Protein AF-A0AAU1KE77-F1 (afdb_monomer_lite)

Secondary structure (DSSP, 8-state):
----PPPPHHHHHTPPPP--SSTT-B-TTSPBP--SSBSHHHHHHHHHHH-B-TTSSB----HHHHHHHHHHTBB-TTS-BS-S------SS---

pLDDT: mean 91.63, std 9.96, range [49.06, 98.69]

Structure (mmCIF, N/CA/C/O backbone):
data_AF-A0AAU1KE77-F1
#
_entry.id   AF-A0AAU1KE77-F1
#
loop_
_atom_site.group_PDB
_atom_site.id
_atom_site.type_symbol
_atom_site.label_atom_id
_atom_site.label_alt_id
_atom_site.label_comp_id
_atom_site.label_asym_id
_atom_site.label_entity_id
_atom_site.label_seq_id
_atom_site.pdbx_PDB_ins_code
_atom_site.Cartn_x
_atom_site.Cartn_y
_atom_site.Cartn_z
_atom_site.occupancy
_atom_site.B_iso_or_equiv
_atom_site.auth_seq_id
_atom_site.auth_comp_id
_atom_site.auth_asym_id
_atom_site.auth_atom_id
_atom_site.pdbx_PDB_model_num
ATOM 1 N N . MET A 1 1 ? -11.670 32.050 28.761 1.00 49.06 1 MET A N 1
ATOM 2 C CA . MET A 1 1 ? -11.111 30.979 27.913 1.00 49.06 1 MET A CA 1
ATOM 3 C C . MET A 1 1 ? -9.878 30.472 28.637 1.00 49.06 1 MET A C 1
ATOM 5 O O . MET A 1 1 ? -8.912 31.219 28.726 1.00 49.06 1 MET A O 1
ATOM 9 N N . SER A 1 2 ? -9.961 29.319 29.301 1.00 51.25 2 SER A N 1
ATOM 10 C CA . SER A 1 2 ? -8.815 28.777 30.043 1.00 51.25 2 SER A CA 1
ATOM 11 C C . SER A 1 2 ? -7.700 28.416 29.057 1.00 51.25 2 SER A C 1
ATOM 13 O O . SER A 1 2 ? -8.017 27.866 27.999 1.00 51.25 2 SER A O 1
ATOM 15 N N . PRO A 1 3 ? -6.428 28.740 29.343 1.00 63.66 3 PRO A N 1
ATOM 16 C CA . PRO A 1 3 ? -5.330 28.341 28.477 1.00 63.66 3 PRO A CA 1
ATOM 17 C C . PRO A 1 3 ? -5.260 26.812 28.437 1.00 63.66 3 PRO A C 1
ATOM 19 O O . PRO A 1 3 ? -5.345 26.152 29.473 1.00 63.66 3 PRO A O 1
ATOM 22 N N . ILE A 1 4 ? -5.144 26.256 27.232 1.00 68.69 4 ILE A N 1
ATOM 23 C CA . ILE A 1 4 ? -4.842 24.837 27.042 1.00 68.69 4 ILE A CA 1
ATOM 24 C C . ILE A 1 4 ? -3.463 24.618 27.666 1.00 68.69 4 ILE A C 1
ATOM 26 O O . ILE A 1 4 ? -2.487 25.222 27.219 1.00 68.69 4 ILE A O 1
ATOM 30 N N . SER A 1 5 ? -3.395 23.824 28.736 1.00 79.50 5 SER A N 1
ATOM 31 C CA . SER A 1 5 ? -2.117 23.446 29.338 1.00 79.50 5 SER A CA 1
ATOM 32 C C . SER A 1 5 ? -1.303 22.681 28.299 1.00 79.50 5 SER A C 1
ATOM 34 O O . SER A 1 5 ? -1.829 21.775 27.652 1.00 79.50 5 SER A O 1
ATOM 36 N N . ALA A 1 6 ? -0.042 23.066 28.106 1.00 84.88 6 ALA A N 1
ATOM 37 C CA . ALA A 1 6 ? 0.858 22.327 27.231 1.00 84.88 6 ALA A CA 1
ATOM 38 C C . ALA A 1 6 ? 1.094 20.920 27.804 1.00 84.88 6 ALA A C 1
ATOM 40 O O . ALA A 1 6 ? 1.217 20.771 29.021 1.00 84.88 6 ALA A O 1
ATOM 41 N N . LEU A 1 7 ? 1.146 19.917 26.924 1.00 89.56 7 LEU A N 1
ATOM 42 C CA . LEU A 1 7 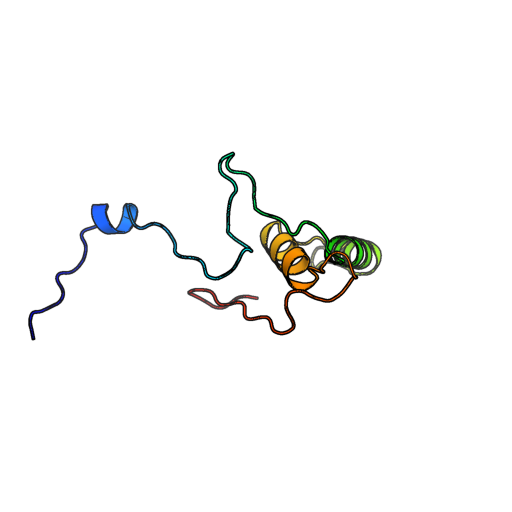? 1.513 18.548 27.286 1.00 89.56 7 LEU A CA 1
ATOM 43 C C . LEU A 1 7 ? 2.974 18.506 27.761 1.00 89.56 7 LEU A C 1
ATOM 45 O O . LEU A 1 7 ? 3.829 19.228 27.241 1.00 89.56 7 LEU A O 1
ATOM 49 N N . THR A 1 8 ? 3.256 17.648 28.733 1.00 93.38 8 THR A N 1
ATOM 50 C CA . THR A 1 8 ? 4.610 17.288 29.170 1.00 93.38 8 THR A CA 1
ATOM 51 C C . THR A 1 8 ? 5.303 16.392 28.135 1.00 93.38 8 THR A C 1
ATOM 53 O O . THR A 1 8 ? 4.660 15.833 27.248 1.00 93.38 8 THR A O 1
ATOM 56 N N . ALA A 1 9 ? 6.628 16.236 28.232 1.00 90.56 9 ALA A N 1
ATOM 57 C CA . ALA A 1 9 ? 7.383 15.367 27.321 1.00 90.56 9 ALA A CA 1
ATOM 58 C C . ALA A 1 9 ? 6.929 13.897 27.406 1.00 90.56 9 ALA A C 1
ATOM 60 O O . ALA A 1 9 ? 6.746 13.254 26.380 1.00 90.56 9 ALA A O 1
ATOM 61 N N . GLU A 1 10 ? 6.665 13.407 28.620 1.00 93.00 10 GLU A N 1
ATOM 62 C CA . GLU A 1 10 ? 6.165 12.048 28.858 1.00 93.00 10 GLU A CA 1
ATOM 63 C C . GLU A 1 10 ? 4.780 11.835 28.231 1.00 93.00 10 GLU A C 1
ATOM 65 O O . GLU A 1 10 ? 4.525 10.796 27.626 1.00 93.00 10 GLU A O 1
ATOM 70 N N . GLU A 1 11 ? 3.896 12.835 28.313 1.00 93.44 11 GLU A N 1
ATOM 71 C CA . GLU A 1 11 ? 2.584 12.784 27.660 1.00 93.44 11 GLU A CA 1
ATOM 72 C C . GLU A 1 11 ? 2.694 12.808 26.133 1.00 93.44 11 GLU A C 1
ATOM 74 O O . GLU A 1 11 ? 1.909 12.138 25.471 1.00 93.44 11 GLU A O 1
ATOM 79 N N . ILE A 1 12 ? 3.657 13.551 25.573 1.00 89.12 12 ILE A N 1
ATOM 80 C CA . ILE A 1 12 ? 3.922 13.582 24.126 1.00 89.12 12 ILE A CA 1
ATOM 81 C C . ILE A 1 12 ? 4.438 12.225 23.641 1.00 89.12 12 ILE A C 1
ATOM 83 O O . ILE A 1 12 ? 3.956 11.726 22.625 1.00 89.12 12 ILE A O 1
ATOM 87 N N . ASP A 1 13 ? 5.380 11.620 24.363 1.00 89.69 13 ASP A N 1
ATOM 88 C CA . ASP A 1 13 ? 5.960 10.322 24.003 1.00 89.69 13 ASP A CA 1
ATOM 89 C C . ASP A 1 13 ? 4.939 9.177 24.109 1.00 89.69 13 ASP A C 1
ATOM 91 O O . ASP A 1 13 ? 5.046 8.180 23.396 1.00 89.69 13 ASP A O 1
ATOM 95 N N . ALA A 1 14 ? 3.921 9.334 24.960 1.00 92.25 14 ALA A N 1
ATOM 96 C CA . ALA A 1 14 ? 2.812 8.395 25.098 1.00 92.25 14 ALA A CA 1
ATOM 97 C C . ALA A 1 14 ? 1.695 8.578 24.048 1.00 92.25 14 ALA A C 1
ATOM 99 O O . ALA A 1 14 ? 0.713 7.831 24.070 1.00 92.25 14 ALA A O 1
ATOM 100 N N . LEU A 1 15 ? 1.789 9.566 23.146 1.00 89.50 15 LEU A N 1
ATOM 101 C CA . LEU A 1 15 ? 0.768 9.781 22.120 1.00 89.50 15 LEU A CA 1
ATOM 102 C C . LEU A 1 15 ? 0.783 8.661 21.080 1.00 89.50 15 LEU A C 1
ATOM 104 O O . LEU A 1 15 ? 1.734 8.491 20.318 1.00 89.50 15 LEU A O 1
ATOM 108 N N . GLU A 1 16 ? -0.346 7.969 20.970 1.00 86.56 16 GLU A N 1
ATOM 109 C CA . GLU A 1 16 ? -0.567 7.009 19.898 1.00 86.56 16 GLU A CA 1
ATOM 110 C C . GLU A 1 16 ? -0.932 7.731 18.591 1.00 86.56 16 GLU A C 1
ATOM 112 O O . GLU A 1 16 ? -1.831 8.586 18.574 1.00 86.56 16 GLU A O 1
ATOM 117 N N . PRO A 1 17 ? -0.280 7.402 17.462 1.00 83.38 17 PRO A N 1
ATOM 118 C CA . PRO A 1 17 ? -0.647 7.974 16.180 1.00 83.38 17 PRO A CA 1
ATOM 119 C C . PRO A 1 17 ? -2.091 7.616 15.813 1.00 83.38 17 PRO A C 1
ATOM 121 O O . PRO A 1 17 ? -2.498 6.455 15.846 1.00 83.38 17 PRO A O 1
ATOM 124 N N . SER A 1 18 ? -2.862 8.617 15.390 1.00 84.75 18 SER A N 1
ATOM 125 C CA . SER A 1 18 ? -4.175 8.381 14.794 1.00 84.75 18 SER A CA 1
ATOM 126 C C . SER A 1 18 ? -4.045 8.201 13.284 1.00 84.75 18 SER A C 1
ATOM 128 O O . SER A 1 18 ? -3.298 8.913 12.608 1.00 84.75 18 SER A O 1
ATOM 130 N N . PHE A 1 19 ? -4.790 7.242 12.741 1.00 85.81 19 PHE A N 1
ATOM 131 C CA . PHE A 1 19 ? -4.818 6.960 11.311 1.00 85.81 19 PHE A CA 1
ATOM 132 C C . PHE A 1 19 ? -6.259 6.970 10.813 1.00 85.81 19 PHE A C 1
ATOM 134 O O . PHE A 1 19 ? -7.164 6.474 11.484 1.00 85.81 19 PHE A O 1
ATOM 141 N N . LEU A 1 20 ? -6.466 7.500 9.609 1.00 88.19 20 LEU A N 1
ATOM 142 C CA . LEU A 1 20 ? -7.740 7.416 8.907 1.00 88.19 20 LEU A CA 1
ATOM 143 C C . LEU A 1 20 ? -7.620 6.395 7.776 1.00 88.19 20 LEU A C 1
ATOM 145 O O . LEU A 1 20 ? -6.726 6.485 6.934 1.00 88.19 20 LEU A O 1
ATOM 149 N N . GLY A 1 21 ? -8.542 5.435 7.756 1.00 90.81 21 GLY A N 1
ATOM 150 C CA . GLY A 1 21 ? -8.549 4.352 6.778 1.00 90.81 21 GLY A CA 1
ATOM 151 C C . GLY A 1 21 ? -7.637 3.172 7.143 1.00 90.81 21 GLY A C 1
ATOM 152 O O . GLY A 1 21 ? -7.010 3.158 8.205 1.00 90.81 21 GLY A O 1
ATOM 153 N N . PRO A 1 22 ? -7.594 2.147 6.279 1.00 93.44 22 PRO A N 1
ATOM 154 C CA . PRO A 1 22 ? -7.054 0.837 6.641 1.00 93.44 22 PRO A CA 1
ATOM 155 C C . PRO A 1 22 ? -5.545 0.664 6.389 1.00 93.44 22 PRO A C 1
ATOM 157 O O . PRO A 1 22 ? -4.940 -0.275 6.893 1.00 93.44 22 PRO A O 1
ATOM 160 N N . THR A 1 23 ? -4.901 1.581 5.662 1.00 94.06 23 THR A N 1
ATOM 161 C CA . THR A 1 23 ? -3.498 1.471 5.204 1.00 94.06 23 THR A CA 1
ATOM 162 C C . THR A 1 23 ? -2.462 1.275 6.318 1.00 94.06 23 THR A C 1
ATOM 164 O O . THR A 1 23 ? -1.417 0.651 6.097 1.00 94.06 23 THR A O 1
ATOM 167 N N . TRP A 1 24 ? -2.736 1.815 7.509 1.00 92.75 24 TRP A N 1
ATOM 168 C CA . TRP A 1 24 ? -1.885 1.691 8.699 1.00 92.75 24 TRP A CA 1
ATOM 169 C C . TRP A 1 24 ? -2.561 0.920 9.835 1.00 92.75 24 TRP A C 1
ATOM 171 O O . TRP A 1 24 ? -2.058 0.909 10.955 1.00 92.75 24 TRP A O 1
ATOM 181 N N . GLN A 1 25 ? -3.687 0.258 9.566 1.00 93.31 25 GLN A N 1
ATOM 182 C CA . GLN A 1 25 ? -4.295 -0.614 10.560 1.00 93.31 25 GLN A CA 1
ATOM 183 C C . GLN A 1 25 ? -3.497 -1.910 10.671 1.00 93.31 25 GLN A C 1
ATOM 185 O O . GLN A 1 25 ? -2.991 -2.446 9.679 1.00 93.31 25 GLN A O 1
ATOM 190 N N . LYS A 1 26 ? -3.384 -2.407 11.899 1.00 93.06 26 LYS A N 1
ATOM 191 C CA . LYS A 1 26 ? -2.775 -3.697 12.204 1.00 93.06 26 LYS A CA 1
ATOM 192 C C . LYS A 1 26 ? -3.825 -4.648 12.756 1.00 93.06 26 LYS A C 1
ATOM 194 O O . LYS A 1 26 ? -4.745 -4.219 13.448 1.00 93.06 26 LYS A O 1
ATOM 199 N N . ALA A 1 27 ? -3.671 -5.927 12.449 1.00 93.00 27 ALA A N 1
ATOM 200 C CA . ALA A 1 27 ? -4.427 -6.994 13.077 1.00 93.00 27 ALA A CA 1
ATOM 201 C C . ALA A 1 27 ? -3.933 -7.233 14.524 1.00 93.00 27 ALA A C 1
ATOM 203 O O . ALA A 1 27 ? -2.849 -6.761 14.889 1.00 93.00 27 ALA A O 1
ATOM 204 N N . PRO A 1 28 ? -4.697 -7.966 15.360 1.00 94.31 28 PRO A N 1
ATOM 205 C CA . PRO A 1 28 ? -4.320 -8.248 16.751 1.00 94.31 28 PRO A CA 1
ATOM 206 C C . PRO A 1 28 ? -2.972 -8.965 16.915 1.00 94.31 28 PRO A C 1
ATOM 208 O O . PRO A 1 28 ? -2.344 -8.862 17.963 1.00 94.31 28 PRO A O 1
ATOM 211 N N . ASP A 1 29 ? -2.516 -9.670 15.880 1.00 95.75 29 ASP A N 1
ATOM 212 C CA . ASP A 1 29 ? -1.218 -10.352 15.832 1.00 95.75 29 ASP A CA 1
ATOM 213 C C . ASP A 1 29 ? -0.046 -9.423 15.449 1.00 95.75 29 ASP A C 1
ATOM 215 O O . ASP A 1 29 ? 1.100 -9.859 15.350 1.00 95.75 29 ASP A O 1
ATOM 219 N N . GLY A 1 30 ? -0.319 -8.135 15.221 1.00 93.38 30 GLY A N 1
ATOM 220 C CA . GLY A 1 30 ? 0.664 -7.130 14.825 1.00 93.38 30 GLY A CA 1
ATOM 221 C C . GLY A 1 30 ? 0.976 -7.092 13.326 1.00 93.38 30 GLY A C 1
ATOM 222 O O . GLY A 1 30 ? 1.744 -6.220 12.899 1.00 93.38 30 GLY A O 1
ATOM 223 N N . SER A 1 31 ? 0.386 -7.978 12.517 1.00 94.81 31 SER A N 1
ATOM 224 C CA . SER A 1 31 ? 0.485 -7.921 11.057 1.00 94.81 31 SER A CA 1
ATOM 225 C C . SER A 1 31 ? -0.295 -6.726 10.497 1.00 94.81 31 SER A C 1
ATOM 227 O O . SER A 1 31 ? -1.188 -6.181 11.143 1.00 94.81 31 SER A O 1
ATOM 229 N N . TRP A 1 32 ? 0.062 -6.258 9.299 1.00 96.00 32 TRP A N 1
ATOM 230 C CA . TRP A 1 32 ? -0.685 -5.177 8.647 1.00 96.00 32 TRP A CA 1
ATOM 231 C C . TRP A 1 32 ? -1.984 -5.713 8.058 1.00 96.00 32 TRP A C 1
ATOM 233 O O . TRP A 1 32 ? -1.966 -6.729 7.366 1.00 96.00 32 TRP A O 1
ATOM 243 N N . LEU A 1 33 ? -3.081 -4.986 8.259 1.00 96.06 33 LEU A N 1
ATOM 244 C CA . LEU A 1 33 ? -4.348 -5.318 7.626 1.00 96.06 33 LEU A CA 1
ATOM 245 C C . LEU A 1 33 ? -4.257 -5.057 6.116 1.00 96.06 33 LEU A C 1
ATOM 247 O O . LEU A 1 33 ? -3.893 -3.960 5.676 1.00 96.06 33 LEU A O 1
ATOM 251 N N . LEU A 1 34 ? -4.602 -6.068 5.325 1.00 97.56 34 LEU A N 1
ATOM 252 C CA . LEU A 1 34 ? -4.636 -6.016 3.866 1.00 97.56 34 LEU A CA 1
ATOM 253 C C . LEU A 1 34 ? -6.066 -6.275 3.375 1.00 97.56 34 LEU A C 1
ATOM 255 O O . LEU A 1 34 ? -6.828 -6.944 4.076 1.00 97.56 34 LEU A O 1
ATOM 259 N N . PRO A 1 35 ? -6.447 -5.761 2.194 1.00 97.75 35 PRO A N 1
ATOM 260 C CA . PRO A 1 35 ? -7.737 -6.096 1.607 1.00 97.75 35 PRO A CA 1
ATOM 261 C C . PRO A 1 35 ? -7.787 -7.584 1.250 1.00 97.75 35 PRO A C 1
ATOM 263 O O . PRO A 1 35 ? -6.810 -8.137 0.745 1.00 97.75 35 PRO A O 1
ATOM 266 N N . GLU A 1 36 ? -8.942 -8.208 1.469 1.00 97.69 36 GLU A N 1
ATOM 267 C CA . GLU A 1 36 ? -9.173 -9.621 1.146 1.00 97.69 36 GLU A CA 1
ATOM 268 C C . GLU A 1 36 ? -9.026 -9.897 -0.359 1.00 97.69 36 GLU A C 1
ATOM 270 O O . GLU A 1 36 ? -8.407 -10.883 -0.768 1.00 97.69 36 GLU A O 1
ATOM 275 N N . HIS A 1 37 ? -9.522 -8.979 -1.194 1.00 98.38 37 HIS A N 1
ATOM 276 C CA . HIS A 1 37 ? -9.362 -9.011 -2.645 1.00 98.38 37 HIS A CA 1
ATOM 277 C C . HIS A 1 37 ? -8.823 -7.674 -3.159 1.00 98.38 37 HIS A C 1
ATOM 279 O O . HIS A 1 37 ? -9.297 -6.596 -2.793 1.00 98.38 37 HIS A O 1
ATOM 285 N N . THR A 1 38 ? -7.806 -7.723 -4.022 1.00 98.69 38 THR A N 1
ATOM 286 C CA . THR A 1 38 ? -7.195 -6.519 -4.599 1.00 98.69 38 THR A CA 1
ATOM 287 C C . THR A 1 38 ? -6.509 -6.804 -5.929 1.00 98.69 38 THR A C 1
ATOM 289 O O . THR A 1 38 ? -5.859 -7.836 -6.093 1.00 98.69 38 THR A O 1
ATOM 292 N N . LEU A 1 39 ? -6.614 -5.850 -6.858 1.00 98.44 39 LEU A N 1
ATOM 293 C CA . LEU A 1 39 ? -5.824 -5.825 -8.096 1.00 98.44 39 LEU A CA 1
ATOM 294 C C . LEU A 1 39 ? -4.435 -5.192 -7.895 1.00 98.44 39 LEU A C 1
ATOM 296 O O . LEU A 1 39 ? -3.613 -5.154 -8.812 1.00 98.44 39 LEU A O 1
ATOM 300 N N . GLY A 1 40 ? -4.155 -4.671 -6.697 1.00 98.25 40 GLY A N 1
ATOM 301 C CA . GLY A 1 40 ? -2.915 -3.962 -6.398 1.00 98.25 40 GLY A CA 1
ATOM 302 C C . GLY A 1 40 ? -1.669 -4.843 -6.505 1.00 98.25 40 GLY A C 1
ATOM 303 O O . GLY A 1 40 ? -0.588 -4.327 -6.774 1.00 98.25 40 GLY A O 1
ATOM 304 N N . TRP A 1 41 ? -1.805 -6.166 -6.368 1.00 98.38 41 TRP A N 1
ATOM 305 C CA . TRP A 1 41 ? -0.701 -7.103 -6.584 1.00 98.38 41 TRP A CA 1
ATOM 306 C C . TRP A 1 41 ? -0.271 -7.158 -8.051 1.00 98.38 41 TRP A C 1
ATOM 308 O O . TRP A 1 41 ? 0.922 -7.107 -8.341 1.00 98.38 41 TRP A O 1
ATOM 318 N N . GLN A 1 42 ? -1.228 -7.194 -8.981 1.00 98.44 42 GLN A N 1
ATOM 319 C CA . GLN A 1 42 ? -0.958 -7.151 -10.417 1.00 98.44 42 GLN A CA 1
ATOM 320 C C . GLN A 1 42 ? -0.351 -5.805 -10.811 1.00 98.44 42 GLN A C 1
ATOM 322 O O . GLN A 1 42 ? 0.599 -5.773 -11.588 1.00 98.44 42 GLN A O 1
ATOM 327 N N . VAL A 1 43 ? -0.841 -4.705 -10.229 1.00 98.31 43 VAL A N 1
ATOM 328 C CA . VAL A 1 43 ? -0.239 -3.374 -10.412 1.00 98.31 43 VAL A CA 1
ATOM 329 C C . VAL A 1 43 ? 1.209 -3.368 -9.921 1.00 98.31 43 VAL A C 1
ATOM 331 O O . VAL A 1 43 ? 2.092 -2.894 -10.631 1.00 98.31 43 VAL A O 1
ATOM 334 N N . ALA A 1 44 ? 1.479 -3.942 -8.745 1.00 98.19 44 ALA A N 1
ATOM 335 C CA . ALA A 1 44 ? 2.830 -4.032 -8.205 1.00 98.19 44 ALA A CA 1
ATOM 336 C C . ALA A 1 44 ? 3.772 -4.850 -9.100 1.00 98.19 44 ALA A C 1
ATOM 338 O O . ALA A 1 44 ? 4.889 -4.407 -9.364 1.00 98.19 44 ALA A O 1
ATOM 339 N N . GLY A 1 45 ? 3.307 -5.999 -9.600 1.00 98.19 45 GLY A N 1
ATOM 340 C CA . GLY A 1 45 ? 4.054 -6.831 -10.543 1.00 98.19 45 GLY A CA 1
ATOM 341 C C . GLY A 1 45 ? 4.323 -6.117 -11.867 1.00 98.19 45 GLY A C 1
ATOM 342 O O . GLY A 1 45 ? 5.457 -6.108 -12.332 1.00 98.19 45 GLY A O 1
ATOM 343 N N . TRP A 1 46 ? 3.314 -5.446 -12.430 1.00 98.50 46 TRP A N 1
ATOM 344 C CA . TRP A 1 46 ? 3.472 -4.656 -13.651 1.00 98.50 46 TRP A CA 1
ATOM 345 C C . TRP A 1 46 ? 4.509 -3.543 -13.467 1.00 98.50 46 TRP A C 1
ATOM 347 O O . TRP A 1 46 ? 5.399 -3.383 -14.296 1.00 98.50 46 TRP A O 1
ATOM 357 N N . CYS A 1 47 ? 4.457 -2.804 -12.355 1.00 98.31 47 CYS A N 1
ATOM 358 C CA . CYS A 1 47 ? 5.456 -1.776 -12.078 1.00 98.31 47 CYS A CA 1
ATOM 359 C C . CYS A 1 47 ? 6.864 -2.368 -11.953 1.00 98.31 47 CYS A C 1
ATOM 361 O O . CYS A 1 47 ? 7.800 -1.807 -12.510 1.00 98.31 47 CYS A O 1
ATOM 363 N N . ALA A 1 48 ? 7.016 -3.491 -11.249 1.00 97.31 48 ALA A N 1
ATOM 364 C CA . ALA A 1 48 ? 8.311 -4.142 -11.085 1.00 97.31 48 ALA A CA 1
ATOM 365 C C . ALA A 1 48 ? 8.899 -4.647 -12.413 1.00 97.31 48 ALA A C 1
ATOM 367 O O . ALA A 1 48 ? 10.115 -4.644 -12.566 1.00 97.31 48 ALA A O 1
ATOM 368 N N . GLU A 1 49 ? 8.059 -5.054 -13.364 1.00 97.94 49 GLU A N 1
ATOM 369 C CA . GLU A 1 49 ? 8.497 -5.523 -14.682 1.00 97.94 49 GLU A CA 1
ATOM 370 C C . GLU A 1 49 ? 8.850 -4.363 -15.625 1.00 97.94 49 GLU A C 1
ATOM 372 O O . GLU A 1 49 ? 9.865 -4.397 -16.318 1.00 97.94 49 GLU A O 1
ATOM 377 N N . TYR A 1 50 ? 8.013 -3.324 -15.658 1.00 98.06 50 TYR A N 1
ATOM 378 C CA . TYR A 1 50 ? 8.049 -2.334 -16.737 1.00 98.06 50 TYR A CA 1
ATOM 379 C C . TYR A 1 50 ? 8.579 -0.958 -16.330 1.00 98.06 50 TYR A C 1
ATOM 381 O O . TYR A 1 50 ? 8.872 -0.144 -17.208 1.00 98.06 50 TYR A O 1
ATOM 389 N N . LEU A 1 51 ? 8.705 -0.663 -15.034 1.00 97.75 51 LEU A N 1
ATOM 390 C CA . LEU A 1 51 ? 9.198 0.630 -14.558 1.00 97.75 51 LEU A CA 1
ATOM 391 C C . LEU A 1 51 ? 10.624 0.531 -14.017 1.00 97.75 51 LEU A C 1
ATOM 393 O O . LEU A 1 51 ? 11.029 -0.463 -13.412 1.00 97.75 51 LEU A O 1
ATOM 397 N N . ARG A 1 52 ? 11.372 1.623 -14.194 1.00 97.25 52 ARG A N 1
ATOM 398 C CA . ARG A 1 52 ? 12.737 1.780 -13.692 1.00 97.25 52 ARG A CA 1
ATOM 399 C C . ARG A 1 52 ? 12.753 2.707 -12.482 1.00 97.25 52 ARG A C 1
ATOM 401 O O . ARG A 1 52 ? 12.123 3.762 -12.510 1.00 97.25 52 ARG A O 1
ATOM 408 N N . ALA A 1 53 ? 13.464 2.310 -11.435 1.00 95.50 53 ALA A N 1
ATOM 409 C CA . ALA A 1 53 ? 13.747 3.146 -10.278 1.00 95.50 53 ALA A CA 1
ATOM 410 C C . ALA A 1 53 ? 14.903 4.122 -10.564 1.00 95.50 53 ALA A C 1
ATOM 412 O O . ALA A 1 53 ? 15.645 3.971 -11.538 1.00 95.50 53 ALA A O 1
ATOM 413 N N . GLU A 1 54 ? 15.058 5.126 -9.700 1.00 92.56 54 GLU A N 1
ATOM 414 C CA . GLU A 1 54 ? 16.113 6.146 -9.815 1.00 92.56 54 GLU A CA 1
ATOM 415 C C . GLU A 1 54 ? 17.527 5.561 -9.712 1.00 92.56 54 GLU A C 1
ATOM 417 O O . GLU A 1 54 ? 18.459 6.077 -10.323 1.00 92.56 54 GLU A O 1
ATOM 422 N N . ASP A 1 55 ? 17.681 4.445 -8.996 1.00 94.31 55 ASP A N 1
ATOM 423 C CA . ASP A 1 55 ? 18.939 3.700 -8.883 1.00 94.31 55 ASP A CA 1
ATOM 424 C C . ASP A 1 55 ? 19.287 2.885 -10.148 1.00 94.31 55 ASP A C 1
ATOM 426 O O . ASP A 1 55 ? 20.312 2.205 -10.197 1.00 94.31 55 ASP A O 1
ATOM 430 N N . GLY A 1 56 ? 18.442 2.948 -11.183 1.00 94.38 56 GLY A N 1
ATOM 431 C CA . GLY A 1 56 ? 18.602 2.236 -12.449 1.00 94.38 56 GLY A CA 1
ATOM 432 C C . GLY A 1 56 ? 18.073 0.798 -12.445 1.00 94.38 56 GLY A C 1
ATOM 433 O O . GLY A 1 56 ? 18.047 0.171 -13.514 1.00 94.38 56 GLY A O 1
ATOM 434 N N . GLY A 1 57 ? 17.628 0.284 -11.294 1.00 96.12 57 GLY A N 1
ATOM 435 C CA . GLY A 1 57 ? 17.033 -1.040 -11.139 1.00 96.12 57 GLY A CA 1
ATOM 436 C C . GLY A 1 57 ? 15.528 -1.086 -11.438 1.00 96.12 57 GLY A C 1
ATOM 437 O O . GLY A 1 57 ? 14.926 -0.074 -11.807 1.00 96.12 57 GLY A O 1
ATOM 438 N N . PRO A 1 58 ? 14.894 -2.264 -11.294 1.00 97.31 58 PRO A N 1
ATOM 439 C CA . PRO A 1 58 ? 13.443 -2.397 -11.396 1.00 97.31 58 PRO A CA 1
ATOM 440 C C . PRO A 1 58 ? 12.728 -1.621 -10.286 1.00 97.31 58 PRO A C 1
ATOM 442 O O . PRO A 1 58 ? 13.204 -1.585 -9.147 1.00 97.31 58 PRO A O 1
ATOM 445 N N . TRP A 1 59 ? 11.565 -1.045 -10.591 1.00 97.19 59 TRP A N 1
ATOM 446 C CA . TRP A 1 59 ? 10.768 -0.326 -9.599 1.00 97.19 59 TRP A CA 1
ATOM 447 C C . TRP A 1 59 ? 10.359 -1.222 -8.427 1.00 97.19 59 TRP A C 1
ATOM 449 O O . TRP A 1 59 ? 9.877 -2.344 -8.600 1.00 97.19 59 TRP A O 1
ATOM 459 N N . ARG A 1 60 ? 10.494 -0.698 -7.206 1.00 95.88 60 ARG A N 1
ATOM 460 C CA . ARG A 1 60 ? 10.065 -1.371 -5.978 1.00 95.88 60 ARG A CA 1
ATOM 461 C C . ARG A 1 60 ? 9.324 -0.394 -5.087 1.00 95.88 60 ARG A C 1
ATOM 463 O O . ARG A 1 60 ? 9.880 0.610 -4.654 1.00 95.88 60 ARG A O 1
ATOM 470 N N . PHE A 1 61 ? 8.082 -0.730 -4.766 1.00 96.12 61 PHE A N 1
ATOM 471 C CA . PHE A 1 61 ? 7.327 0.011 -3.767 1.00 96.12 61 PHE A CA 1
ATOM 472 C C . PHE A 1 61 ? 7.955 -0.159 -2.383 1.00 96.12 61 PHE A C 1
ATOM 474 O O . PHE A 1 61 ? 8.333 -1.266 -1.985 1.00 96.12 61 PHE A O 1
ATOM 481 N N . THR A 1 62 ? 7.986 0.917 -1.597 1.00 94.69 62 THR A N 1
ATOM 482 C CA . THR A 1 62 ? 8.178 0.777 -0.151 1.00 94.69 62 THR A CA 1
ATOM 483 C C . THR A 1 62 ? 7.007 -0.006 0.444 1.00 94.69 62 THR A C 1
ATOM 485 O O . THR A 1 62 ? 5.910 -0.045 -0.118 1.00 94.69 62 THR A O 1
ATOM 488 N N . ARG A 1 63 ? 7.200 -0.610 1.626 1.00 95.69 63 ARG A N 1
ATOM 489 C CA . ARG A 1 63 ? 6.127 -1.371 2.298 1.00 95.69 63 ARG A CA 1
ATOM 490 C C . ARG A 1 63 ? 4.849 -0.549 2.465 1.00 95.69 63 ARG A C 1
ATOM 492 O O . ARG A 1 63 ? 3.757 -1.097 2.394 1.00 95.69 63 ARG A O 1
ATOM 499 N N . GLU A 1 64 ? 4.983 0.749 2.707 1.00 93.25 64 GLU A N 1
ATOM 500 C CA . GLU A 1 64 ? 3.839 1.641 2.834 1.00 93.25 64 GLU A CA 1
ATOM 501 C C . GLU A 1 64 ? 3.161 1.937 1.502 1.00 93.25 64 GLU A C 1
ATOM 503 O O . GLU A 1 64 ? 1.944 1.801 1.417 1.00 93.25 64 GLU A O 1
ATOM 508 N N . GLN A 1 65 ? 3.929 2.310 0.474 1.00 94.62 65 GLN A N 1
ATOM 509 C CA . GLN A 1 65 ? 3.365 2.558 -0.851 1.00 94.62 65 GLN A CA 1
ATOM 510 C C . GLN A 1 65 ? 2.634 1.315 -1.361 1.00 94.62 65 GLN A C 1
ATOM 512 O O . GLN A 1 65 ? 1.545 1.432 -1.909 1.00 94.62 65 GLN A O 1
ATOM 517 N N . LEU A 1 66 ? 3.189 0.124 -1.115 1.00 97.69 66 LEU A N 1
ATOM 518 C CA . LEU A 1 66 ? 2.543 -1.131 -1.469 1.00 97.69 66 LEU A CA 1
ATOM 519 C C . LEU A 1 66 ? 1.214 -1.299 -0.728 1.00 97.69 66 LEU A C 1
ATOM 521 O O . LEU A 1 66 ? 0.201 -1.512 -1.380 1.00 97.69 66 LEU A O 1
ATOM 525 N N . ARG A 1 67 ? 1.175 -1.133 0.603 1.00 96.75 67 ARG A N 1
ATOM 526 C CA . ARG A 1 67 ? -0.088 -1.208 1.365 1.00 96.75 67 ARG A CA 1
ATOM 527 C C . ARG A 1 67 ? -1.132 -0.224 0.847 1.00 96.75 67 ARG A C 1
ATOM 529 O O . ARG A 1 67 ? -2.289 -0.604 0.694 1.00 96.75 67 ARG A O 1
ATOM 536 N N . TRP A 1 68 ? -0.725 1.010 0.552 1.00 96.00 68 TRP A N 1
ATOM 537 C CA . TRP A 1 68 ? -1.617 2.000 -0.044 1.00 96.00 68 TRP A CA 1
ATOM 538 C C . TRP A 1 68 ? -2.152 1.535 -1.401 1.00 96.00 68 TRP A C 1
ATOM 540 O O . TRP A 1 68 ? -3.361 1.536 -1.598 1.00 96.00 68 TRP A O 1
ATOM 550 N N . THR A 1 69 ? -1.285 1.075 -2.307 1.00 97.19 69 THR A N 1
ATOM 551 C CA . THR A 1 69 ? -1.683 0.555 -3.625 1.00 97.19 69 THR A CA 1
ATOM 552 C C . THR A 1 69 ? -2.654 -0.621 -3.503 1.00 97.19 69 THR A C 1
ATOM 554 O O . THR A 1 69 ? -3.632 -0.680 -4.245 1.00 97.19 69 THR A O 1
ATOM 557 N N . LEU A 1 70 ? -2.439 -1.535 -2.551 1.00 98.25 70 LEU A N 1
ATOM 558 C CA . LEU A 1 70 ? -3.350 -2.659 -2.318 1.00 98.25 70 LEU A CA 1
ATOM 559 C C . LEU A 1 70 ? -4.741 -2.174 -1.911 1.00 98.25 70 LEU A C 1
ATOM 561 O O . LEU A 1 70 ? -5.728 -2.610 -2.499 1.00 98.25 70 LEU A O 1
ATOM 565 N N . TRP A 1 71 ? -4.826 -1.247 -0.956 1.00 97.62 71 TRP A N 1
ATOM 566 C CA . TRP A 1 71 ? -6.102 -0.679 -0.523 1.00 97.62 71 TRP A CA 1
ATOM 567 C C . TRP A 1 71 ? -6.763 0.194 -1.593 1.00 97.62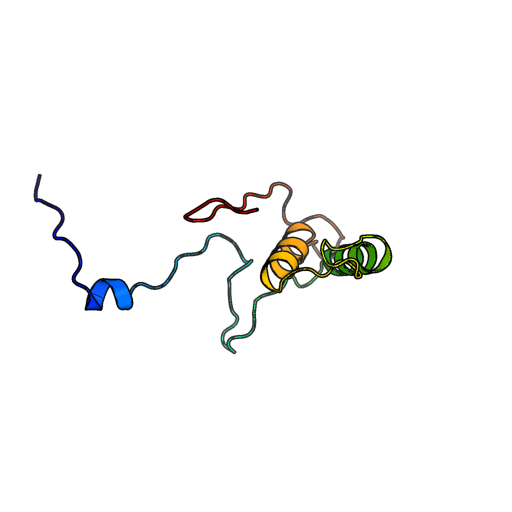 71 TRP A C 1
ATOM 569 O O . TRP A 1 71 ? -7.982 0.161 -1.738 1.00 97.62 71 TRP A O 1
ATOM 579 N N . TRP A 1 72 ? -5.975 0.916 -2.391 1.00 96.88 72 TRP A N 1
ATOM 580 C CA . TRP A 1 72 ? -6.470 1.726 -3.503 1.00 96.88 72 TRP A CA 1
ATOM 581 C C . TRP A 1 72 ? -7.179 0.884 -4.567 1.00 96.88 72 TRP A C 1
ATOM 583 O O . TRP A 1 72 ? -8.227 1.275 -5.074 1.00 96.88 72 TRP A O 1
ATOM 593 N N . TYR A 1 73 ? -6.641 -0.303 -4.848 1.00 97.94 73 TYR A N 1
ATOM 594 C CA . TYR A 1 73 ? -7.196 -1.261 -5.804 1.00 97.94 73 TYR A CA 1
ATOM 595 C C . TYR A 1 73 ? -7.980 -2.404 -5.141 1.00 97.94 73 TYR A C 1
ATOM 597 O O . TYR A 1 73 ? -8.155 -3.463 -5.750 1.00 97.94 73 TYR A O 1
ATOM 605 N N . ALA A 1 74 ? -8.443 -2.213 -3.903 1.00 98.38 74 ALA A N 1
ATOM 606 C CA . ALA A 1 74 ? -9.267 -3.195 -3.212 1.00 98.38 74 ALA A CA 1
ATOM 607 C C . ALA A 1 74 ? -10.636 -3.335 -3.892 1.00 98.38 74 ALA A C 1
ATOM 609 O O . ALA A 1 74 ? -11.277 -2.338 -4.248 1.00 98.38 74 ALA A O 1
ATOM 610 N N . VAL A 1 75 ? -11.089 -4.575 -4.048 1.00 98.62 75 VAL A N 1
ATOM 611 C CA . VAL A 1 75 ? -12.362 -4.926 -4.686 1.00 98.62 75 VAL A CA 1
ATOM 612 C C . VAL A 1 75 ? -13.187 -5.832 -3.777 1.00 98.62 75 VAL A C 1
ATOM 614 O O . VAL A 1 75 ? -12.638 -6.482 -2.892 1.00 98.62 75 VAL A O 1
ATOM 617 N N . ASP A 1 76 ? -14.502 -5.852 -3.973 1.00 98.31 76 ASP A N 1
ATOM 618 C CA . ASP A 1 76 ? -15.375 -6.869 -3.384 1.00 98.31 76 ASP A CA 1
ATOM 619 C C . ASP A 1 76 ? -15.301 -8.200 -4.159 1.00 98.31 76 ASP A C 1
ATOM 621 O O . ASP A 1 76 ? -14.615 -8.323 -5.177 1.00 98.31 76 ASP A O 1
ATOM 625 N N . GLU A 1 77 ? -16.037 -9.202 -3.681 1.00 98.06 77 GLU A N 1
ATOM 626 C CA . GLU A 1 77 ? -16.179 -10.532 -4.297 1.00 98.06 77 GLU A CA 1
ATOM 627 C C . GLU A 1 77 ? -16.709 -10.512 -5.745 1.00 98.06 77 GLU A C 1
ATOM 629 O O . GLU A 1 77 ? -16.472 -11.446 -6.508 1.00 98.06 77 GLU A O 1
ATOM 634 N N . ASN A 1 78 ? -17.385 -9.433 -6.153 1.00 98.00 78 ASN A N 1
ATOM 635 C CA . ASN A 1 78 ? -17.906 -9.236 -7.506 1.00 98.00 78 ASN A CA 1
ATOM 636 C C . ASN A 1 78 ? -16.957 -8.393 -8.379 1.00 98.00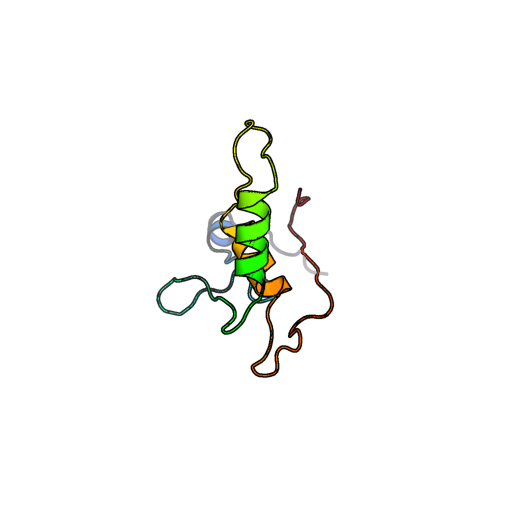 78 ASN A C 1
ATOM 638 O O . ASN A 1 78 ? -17.312 -8.009 -9.497 1.00 98.00 78 ASN A O 1
ATOM 642 N N . GLY A 1 79 ? -15.765 -8.062 -7.873 1.00 97.00 79 GLY A N 1
ATOM 643 C CA . GLY A 1 79 ? -14.765 -7.261 -8.572 1.00 97.00 79 GLY A CA 1
ATOM 644 C C . GLY A 1 79 ? -15.071 -5.762 -8.613 1.00 97.00 79 GLY A C 1
ATOM 645 O O . GLY A 1 79 ? -14.456 -5.035 -9.396 1.00 97.00 79 GLY A O 1
ATOM 646 N N . ARG A 1 80 ? -16.011 -5.255 -7.804 1.00 98.19 80 ARG A N 1
ATOM 647 C CA . ARG A 1 80 ? -16.291 -3.814 -7.730 1.00 98.19 80 ARG A CA 1
ATOM 648 C C . ARG A 1 80 ? -15.331 -3.156 -6.750 1.00 98.1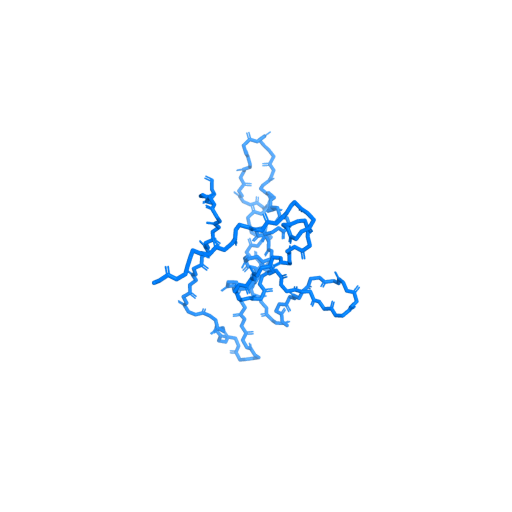9 80 ARG A C 1
ATOM 650 O O . ARG A 1 80 ? -15.155 -3.631 -5.635 1.00 98.19 80 ARG A O 1
ATOM 657 N N . PHE A 1 81 ? -14.754 -2.019 -7.132 1.00 98.06 81 PHE A N 1
ATOM 658 C CA . PHE A 1 81 ? -13.868 -1.265 -6.242 1.00 98.06 81 PHE A CA 1
ATOM 659 C C . PHE A 1 81 ? -14.570 -0.839 -4.947 1.00 98.06 81 PHE A C 1
ATOM 661 O O . PHE A 1 81 ? -15.626 -0.195 -4.992 1.00 98.06 81 PHE A O 1
ATOM 668 N N . LEU A 1 82 ? -13.930 -1.135 -3.811 1.00 97.75 82 LEU A N 1
ATOM 669 C CA . LEU A 1 82 ? -14.388 -0.720 -2.481 1.00 97.75 82 LEU A CA 1
ATOM 670 C C . LEU A 1 82 ? -14.255 0.79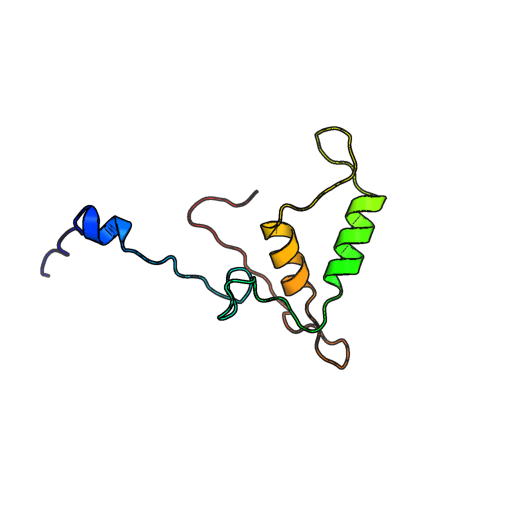6 -2.293 1.00 97.75 82 LEU A C 1
ATOM 672 O O . LEU A 1 82 ? -15.117 1.439 -1.693 1.00 97.75 82 LEU A O 1
ATOM 676 N N . TYR A 1 83 ? -13.202 1.385 -2.864 1.00 95.50 83 TYR A N 1
ATOM 677 C CA . TYR A 1 83 ? -12.925 2.816 -2.805 1.00 95.50 83 TYR A CA 1
ATOM 678 C C . TYR A 1 83 ? -12.950 3.417 -4.209 1.00 95.50 83 TYR A C 1
ATOM 680 O O . TYR A 1 83 ? -12.278 2.945 -5.117 1.00 95.50 83 TYR A O 1
ATOM 688 N N . ARG A 1 84 ? -13.722 4.494 -4.394 1.00 93.75 84 ARG A N 1
ATOM 689 C CA . ARG A 1 84 ? -13.768 5.249 -5.667 1.00 93.75 84 ARG A CA 1
ATOM 690 C C . ARG A 1 84 ? -12.972 6.551 -5.630 1.00 93.75 84 ARG A C 1
ATOM 692 O O . ARG A 1 84 ? -12.841 7.224 -6.646 1.00 93.75 84 ARG A O 1
ATOM 699 N N . LYS A 1 85 ? -12.526 6.953 -4.442 1.00 92.81 85 LYS A N 1
ATOM 700 C CA . LYS A 1 85 ? -11.790 8.190 -4.171 1.00 92.81 85 LYS A CA 1
ATOM 701 C C . LYS A 1 85 ? -10.761 7.904 -3.096 1.00 92.81 85 LYS A C 1
ATOM 703 O O . LYS A 1 85 ? -11.047 7.150 -2.169 1.00 92.81 85 LYS A O 1
ATOM 708 N N . GLY A 1 86 ? -9.582 8.492 -3.245 1.00 88.94 86 GLY A N 1
ATOM 709 C CA . GLY A 1 86 ? -8.434 8.235 -2.388 1.00 88.94 86 GLY A CA 1
ATOM 710 C C . GLY A 1 86 ? -7.834 9.552 -1.986 1.00 88.94 86 GLY A C 1
ATOM 711 O O . GLY A 1 86 ? -7.584 10.407 -2.831 1.00 88.94 86 GLY A O 1
ATOM 712 N N . VAL A 1 87 ? -7.635 9.709 -0.688 1.00 89.12 87 VAL A N 1
ATOM 713 C CA . VAL A 1 87 ? -6.912 10.837 -0.124 1.00 89.12 87 VAL A CA 1
ATOM 714 C C . VAL A 1 87 ? -5.834 10.252 0.755 1.00 89.12 87 VAL A C 1
ATOM 716 O O . VAL A 1 87 ? -6.118 9.438 1.632 1.00 89.12 87 VAL A O 1
ATOM 719 N N . LEU A 1 88 ? -4.604 10.679 0.509 1.00 88.00 88 LEU A N 1
ATOM 720 C CA . LEU A 1 88 ? -3.486 10.370 1.369 1.00 88.00 88 LEU A CA 1
ATOM 721 C C . LEU A 1 88 ? -2.920 11.677 1.899 1.00 88.00 88 LEU A C 1
ATOM 723 O O . LEU A 1 88 ? -2.472 12.526 1.133 1.00 88.00 88 LEU A O 1
ATO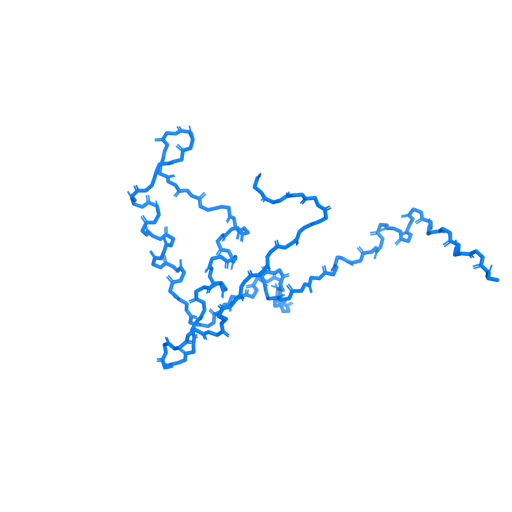M 727 N N . GLN A 1 89 ? -2.964 11.835 3.216 1.00 86.56 89 GLN A N 1
ATOM 728 C CA . GLN A 1 89 ? -2.473 13.021 3.895 1.00 86.56 89 GLN A CA 1
ATOM 729 C C . GLN A 1 89 ? -1.523 12.609 5.013 1.00 86.56 89 GLN A C 1
ATOM 731 O O . GLN A 1 89 ? -1.772 11.653 5.746 1.00 86.56 89 GLN A O 1
ATOM 736 N N . ARG A 1 90 ? -0.426 13.352 5.135 1.00 83.88 90 ARG A N 1
ATOM 737 C CA . ARG A 1 90 ? 0.567 13.232 6.203 1.00 83.88 90 ARG A CA 1
ATOM 738 C C . ARG A 1 90 ? 0.772 14.586 6.866 1.00 83.88 90 ARG A C 1
ATOM 740 O O . ARG A 1 90 ? 0.415 15.613 6.297 1.00 83.88 90 ARG A O 1
ATOM 747 N N . LEU A 1 91 ? 1.383 14.575 8.053 1.00 80.38 91 LEU A N 1
ATOM 748 C CA . LEU A 1 91 ? 1.739 15.790 8.801 1.00 80.38 91 LEU A CA 1
ATOM 749 C C . LEU A 1 91 ? 2.641 16.741 7.996 1.00 80.38 91 LEU A C 1
ATOM 751 O O . LEU A 1 91 ? 2.571 17.954 8.160 1.00 80.38 91 LEU A O 1
ATOM 755 N N . LYS A 1 92 ? 3.462 16.192 7.098 1.00 80.62 92 LYS A N 1
ATOM 756 C CA . LYS A 1 92 ? 4.247 16.915 6.095 1.00 80.62 92 LYS A CA 1
ATOM 757 C C . LYS A 1 92 ? 4.125 16.176 4.762 1.00 80.62 92 LYS A C 1
ATOM 759 O O . LYS A 1 92 ? 3.828 14.985 4.783 1.00 80.62 92 LYS A O 1
ATOM 764 N N . GLY A 1 93 ? 4.307 16.893 3.647 1.00 66.88 93 GLY A N 1
ATOM 765 C CA . GLY A 1 93 ? 4.090 16.414 2.274 1.00 66.88 93 GLY A CA 1
ATOM 766 C C . GLY A 1 93 ? 4.539 14.972 2.004 1.00 66.88 93 GLY A C 1
ATOM 767 O O . GLY A 1 93 ? 5.480 14.468 2.616 1.00 66.88 93 GLY A O 1
ATOM 768 N N . TRP A 1 94 ? 3.824 14.313 1.094 1.00 72.56 94 TRP A N 1
ATOM 769 C CA . TRP A 1 94 ? 4.054 12.928 0.696 1.00 72.56 94 TRP A CA 1
ATOM 770 C C . TRP A 1 94 ? 4.431 12.888 -0.786 1.00 72.56 94 TRP A C 1
ATOM 772 O O . TRP A 1 94 ? 3.642 13.342 -1.614 1.00 72.56 94 TRP A O 1
ATOM 782 N N . GLY A 1 95 ? 5.625 12.372 -1.085 1.00 56.94 95 GLY A N 1
ATOM 783 C CA . GLY A 1 95 ? 6.280 12.481 -2.391 1.00 56.94 95 GLY A CA 1
ATOM 784 C C . GLY A 1 95 ? 7.598 13.207 -2.235 1.00 56.94 95 GLY A C 1
ATOM 785 O O . GLY A 1 95 ? 7.592 14.443 -2.411 1.00 56.94 95 GLY A O 1
#

Sequence (95 aa):
MSPISALTAEEIDALEPSFLGPTWQKAPDGSWLLPEHTLGWQVAGWCAEYLRAEDGGPWRFTREQLRWTLWWYAVDENGRFLYRKGVLQRLKGWG

Foldseek 3Di:
DDDDDDDDPVRVVPDDDDDDDQLADADPVRHRDFAPDFPLVVVQVCQQVPPADPVRHGDDDDSSSSSQSRLQGHADPVSHRPDPDDDDDDPDDDD

Radius of gyration: 18.1 Å; chains: 1; bounding box: 37×42×47 Å